Protein AF-A0A1I7XNS1-F1 (afdb_monomer_lite)

Organism: Heterorhabditis bacteriophora (NCBI:txid37862)

Radius of gyration: 20.29 Å; chains: 1; bounding box: 39×52×49 Å

pLDDT: mean 83.16, std 10.32, range [49.72, 96.0]

Foldseek 3Di:
DDDPNDDFWAFDDDCQLQEDDPDPVSGRVQHLHWDKTQTDGPDPVCCVVCVPDGPDIDTDHHHDYDPVCVVVVVVSPPPDDDDDDDDKDADWDDDPPDDTDQDPVRIDDPVSPDNCVVVVPDPPPPDDDDD

Secondary structure (DSSP, 8-state):
-EETTEE-EE----GGGTB--SSGGGS-TTBTSEEEEEPEESSHHHHHHSTT--S-EEEEEB-B--GGGHHHHHHHTTTSPPP-----EEEEE--TTS--EEEEEEEE-TTS-SB-GGGGT---TT-----

Structure (mmCIF, N/CA/C/O backbone):
data_AF-A0A1I7XNS1-F1
#
_entry.id   AF-A0A1I7XNS1-F1
#
loop_
_atom_site.group_PDB
_atom_site.id
_atom_site.type_symbol
_atom_site.label_atom_id
_atom_site.label_alt_id
_atom_site.label_comp_id
_atom_site.label_asym_id
_atom_site.label_entity_id
_atom_site.label_seq_id
_atom_site.pdbx_PDB_ins_code
_atom_site.Cartn_x
_atom_site.Cartn_y
_atom_site.Cartn_z
_atom_site.occupancy
_atom_site.B_iso_or_equiv
_atom_site.auth_seq_id
_atom_site.auth_comp_id
_atom_site.auth_asym_id
_atom_site.auth_atom_id
_atom_site.pdbx_PDB_model_num
ATOM 1 N N . MET A 1 1 ? -9.744 1.948 6.537 1.00 83.06 1 MET A N 1
ATOM 2 C CA . MET A 1 1 ? -11.096 1.408 6.287 1.00 83.06 1 MET A CA 1
ATOM 3 C C . MET A 1 1 ? -12.105 2.501 6.569 1.00 83.06 1 MET A C 1
ATOM 5 O O . MET A 1 1 ? -12.085 3.059 7.663 1.00 83.06 1 MET A O 1
ATOM 9 N N . MET A 1 2 ? -12.942 2.809 5.582 1.00 86.00 2 MET A N 1
ATOM 10 C CA . MET A 1 2 ? -14.017 3.793 5.695 1.00 86.00 2 MET A CA 1
ATOM 11 C C . MET A 1 2 ? -15.362 3.065 5.771 1.00 86.00 2 MET A C 1
ATOM 13 O O . MET A 1 2 ? -15.554 2.081 5.064 1.00 86.00 2 MET A O 1
ATOM 17 N N . ALA A 1 3 ? -16.283 3.553 6.596 1.00 83.06 3 ALA A N 1
ATOM 18 C CA . ALA A 1 3 ? -17.686 3.144 6.597 1.00 83.06 3 ALA A CA 1
ATOM 19 C C . ALA A 1 3 ? -18.557 4.378 6.857 1.00 83.06 3 ALA A C 1
ATOM 21 O O . ALA A 1 3 ? -18.244 5.171 7.744 1.00 83.06 3 ALA A O 1
ATOM 22 N N . ASN A 1 4 ? -19.623 4.571 6.074 1.00 87.94 4 ASN A N 1
ATOM 23 C CA . ASN A 1 4 ? -20.513 5.740 6.162 1.00 87.94 4 ASN A CA 1
ATOM 24 C C . ASN A 1 4 ? -19.749 7.082 6.212 1.00 87.94 4 ASN A C 1
ATOM 26 O O . ASN A 1 4 ? -19.989 7.910 7.091 1.00 87.94 4 ASN A O 1
ATOM 30 N N . ASN A 1 5 ? -18.782 7.267 5.303 1.00 85.69 5 ASN A N 1
ATOM 31 C CA . ASN A 1 5 ? -17.891 8.437 5.227 1.00 85.69 5 ASN A CA 1
ATOM 32 C C . ASN A 1 5 ? -17.092 8.743 6.508 1.00 85.69 5 ASN A C 1
ATOM 34 O O . ASN A 1 5 ? -16.608 9.858 6.691 1.00 85.69 5 ASN A O 1
ATOM 38 N N . LYS A 1 6 ? -16.903 7.756 7.388 1.00 85.12 6 LYS A N 1
ATOM 39 C CA . LYS A 1 6 ? -16.064 7.865 8.585 1.00 85.12 6 LYS A CA 1
ATOM 40 C C . LYS A 1 6 ? -14.939 6.845 8.532 1.00 85.12 6 LYS A C 1
ATOM 42 O O . LYS A 1 6 ? -15.149 5.697 8.140 1.00 85.12 6 LYS A O 1
ATOM 47 N N . LEU A 1 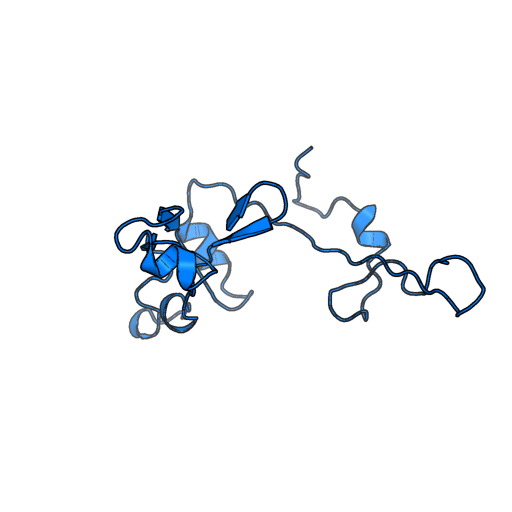7 ? -13.743 7.255 8.945 1.00 85.38 7 LEU A N 1
ATOM 48 C CA . LEU A 1 7 ? -12.652 6.319 9.196 1.00 85.38 7 LEU A CA 1
ATOM 49 C C . LEU A 1 7 ? -13.092 5.446 10.378 1.00 85.38 7 LEU A C 1
ATOM 51 O O . LEU A 1 7 ? -13.501 5.980 11.406 1.00 85.38 7 LEU A O 1
ATOM 55 N N . VAL A 1 8 ? -13.047 4.120 10.220 1.00 87.62 8 VAL A N 1
ATOM 56 C CA . VAL A 1 8 ? -13.423 3.156 11.280 1.00 87.62 8 VAL A CA 1
ATOM 57 C C . VAL A 1 8 ? -12.265 2.263 11.729 1.00 87.62 8 VAL A C 1
ATOM 59 O O . VAL A 1 8 ? -12.261 1.760 12.850 1.00 87.62 8 VAL A O 1
ATOM 62 N N . GLY A 1 9 ? -11.233 2.123 10.896 1.00 88.88 9 GLY A N 1
ATOM 63 C CA . GLY A 1 9 ? -10.028 1.392 11.267 1.00 88.88 9 GLY A CA 1
ATOM 64 C C . GLY A 1 9 ? -8.857 1.616 10.322 1.00 88.88 9 GLY A C 1
ATOM 65 O O . GLY A 1 9 ? -9.029 2.089 9.193 1.00 88.88 9 GLY A O 1
ATOM 66 N N . PHE A 1 10 ? -7.661 1.253 10.777 1.00 90.19 10 PHE A N 1
ATOM 67 C CA . PHE A 1 10 ? -6.419 1.370 10.014 1.00 90.19 10 PHE A CA 1
ATOM 68 C C . PHE A 1 10 ? -5.497 0.163 10.235 1.00 90.19 10 PHE A C 1
ATOM 70 O O . PHE A 1 10 ? -5.561 -0.515 11.260 1.00 90.19 10 PHE A O 1
ATOM 77 N N . GLY A 1 11 ? -4.623 -0.092 9.264 1.00 89.62 11 GLY A N 1
ATOM 78 C CA . GLY A 1 11 ? -3.472 -0.983 9.396 1.00 89.62 11 GLY A CA 1
ATOM 79 C C . GLY A 1 11 ? -2.202 -0.170 9.165 1.00 89.62 11 GLY A C 1
ATOM 80 O O . GLY A 1 11 ? -2.173 0.669 8.269 1.00 89.62 11 GLY A O 1
ATOM 81 N N . LYS A 1 12 ? -1.173 -0.376 9.990 1.00 90.56 12 LYS A N 1
ATOM 82 C CA . LYS A 1 12 ? 0.158 0.206 9.765 1.00 90.56 12 LYS A CA 1
ATOM 83 C C . LYS A 1 12 ? 1.027 -0.841 9.081 1.00 90.56 12 LYS A C 1
ATOM 85 O O . LYS A 1 12 ? 1.099 -1.966 9.568 1.00 90.56 12 LYS A O 1
ATOM 90 N N . ILE A 1 13 ? 1.659 -0.460 7.977 1.00 93.75 13 ILE A N 1
ATOM 91 C CA . ILE A 1 13 ? 2.561 -1.316 7.204 1.00 93.75 13 ILE A CA 1
ATOM 92 C C . ILE A 1 13 ? 3.940 -0.651 7.239 1.00 93.75 13 ILE A C 1
ATOM 94 O O . ILE A 1 13 ? 4.083 0.438 6.681 1.00 93.75 13 ILE A O 1
ATOM 98 N N . PRO A 1 14 ? 4.928 -1.251 7.916 1.00 94.31 14 PRO A N 1
ATOM 99 C CA . PRO A 1 14 ? 6.310 -0.796 7.846 1.00 94.31 14 PRO A CA 1
ATOM 100 C C . PRO A 1 14 ? 6.845 -0.932 6.417 1.00 94.31 14 PRO A C 1
ATOM 102 O O . PRO A 1 14 ? 6.607 -1.943 5.751 1.00 94.31 14 PRO A O 1
ATOM 105 N N . VAL A 1 15 ? 7.547 0.090 5.932 1.00 92.88 15 VAL A N 1
ATOM 106 C CA . VAL A 1 15 ? 8.035 0.135 4.544 1.00 92.88 15 VAL A CA 1
ATOM 107 C C . VAL A 1 15 ? 9.098 -0.935 4.313 1.00 92.88 15 VAL A C 1
ATOM 109 O O . VAL A 1 15 ? 9.081 -1.609 3.289 1.00 92.88 15 VAL A O 1
ATOM 112 N N . GLU A 1 16 ? 9.973 -1.150 5.291 1.00 94.75 16 GLU A N 1
ATOM 113 C CA . GLU A 1 16 ? 11.029 -2.159 5.281 1.00 94.75 16 GLU A CA 1
ATOM 114 C C . GLU A 1 16 ? 10.500 -3.587 5.090 1.00 94.75 16 GLU A C 1
ATOM 116 O O . GLU A 1 16 ? 11.199 -4.437 4.551 1.00 94.75 16 GLU A O 1
ATOM 121 N N . GLU A 1 17 ? 9.249 -3.859 5.467 1.00 95.56 17 GLU A N 1
ATOM 122 C CA . GLU A 1 17 ? 8.636 -5.177 5.300 1.00 95.56 17 GLU A CA 1
ATOM 123 C C . GLU A 1 17 ? 8.160 -5.438 3.865 1.00 95.56 17 GLU A C 1
ATOM 125 O O . GLU A 1 17 ? 8.004 -6.597 3.477 1.00 95.56 17 GLU A O 1
ATOM 130 N N . VAL A 1 18 ? 7.939 -4.386 3.073 1.00 95.94 18 VAL A N 1
ATOM 131 C CA . VAL A 1 18 ? 7.399 -4.452 1.701 1.00 95.94 18 VAL A CA 1
ATOM 132 C C . VAL A 1 18 ? 8.328 -3.822 0.660 1.00 95.94 18 VAL A C 1
ATOM 134 O O . VAL A 1 18 ? 7.958 -3.708 -0.508 1.00 95.94 18 VAL A O 1
ATOM 137 N N . PHE A 1 19 ? 9.529 -3.421 1.077 1.00 95.56 19 PHE A N 1
ATOM 138 C CA . PHE A 1 19 ? 10.535 -2.803 0.225 1.00 95.56 19 PHE A CA 1
ATOM 139 C C . PHE A 1 19 ? 11.064 -3.787 -0.826 1.00 95.56 19 PHE A C 1
ATOM 141 O O . PHE A 1 19 ? 11.312 -4.958 -0.533 1.00 95.56 19 PHE A O 1
ATOM 148 N N . PHE A 1 20 ? 11.259 -3.311 -2.050 1.00 95.94 20 PHE A N 1
ATOM 149 C CA . PHE A 1 20 ? 11.830 -4.067 -3.154 1.00 95.94 20 PHE A CA 1
ATOM 150 C C . PHE A 1 20 ? 13.291 -3.701 -3.404 1.00 95.94 20 PHE A C 1
ATOM 152 O O . PHE A 1 20 ? 13.659 -2.529 -3.455 1.00 95.94 20 PHE A O 1
ATOM 159 N N . SER A 1 21 ? 14.096 -4.728 -3.655 1.00 93.25 21 SER A N 1
ATOM 160 C CA . SER A 1 21 ? 15.486 -4.646 -4.077 1.00 93.25 21 SER A CA 1
ATOM 161 C C . SER A 1 21 ? 15.718 -5.642 -5.215 1.00 93.25 21 SER A C 1
ATOM 163 O O . SER A 1 21 ? 15.167 -6.736 -5.201 1.00 93.25 21 SER A O 1
ATOM 165 N N . GLY A 1 22 ? 16.584 -5.309 -6.175 1.00 89.31 22 GLY A N 1
ATOM 166 C CA . GLY A 1 22 ? 17.031 -6.276 -7.190 1.00 89.31 22 GLY A CA 1
ATOM 167 C C . GLY A 1 22 ? 17.880 -7.421 -6.617 1.00 89.31 22 GLY A C 1
ATOM 168 O O . GLY A 1 22 ? 18.150 -8.397 -7.308 1.00 89.31 22 GLY A O 1
ATOM 169 N N . ASN A 1 23 ? 18.310 -7.299 -5.359 1.00 91.25 23 ASN A N 1
ATOM 170 C CA . ASN A 1 23 ? 18.890 -8.385 -4.581 1.00 91.25 23 ASN A CA 1
ATOM 171 C C . ASN A 1 23 ? 17.870 -8.846 -3.535 1.00 91.25 23 ASN A C 1
ATOM 173 O O . ASN A 1 23 ? 17.601 -8.112 -2.578 1.00 91.25 23 ASN A O 1
ATOM 177 N N . ASP A 1 24 ? 17.371 -10.070 -3.705 1.00 87.06 24 ASP A N 1
ATOM 178 C CA . ASP A 1 24 ? 16.344 -10.689 -2.862 1.00 87.06 24 ASP A CA 1
ATOM 179 C C . ASP A 1 24 ? 16.704 -10.718 -1.371 1.00 87.06 24 ASP A C 1
ATOM 181 O O . ASP A 1 24 ? 15.815 -10.631 -0.526 1.00 87.06 24 ASP A O 1
ATOM 185 N N . ALA A 1 25 ? 17.995 -10.773 -1.022 1.00 91.56 25 ALA A N 1
ATOM 186 C CA . ALA A 1 25 ? 18.445 -10.748 0.372 1.00 91.56 25 ALA A CA 1
ATOM 187 C C . ALA A 1 25 ? 18.161 -9.410 1.082 1.00 91.56 25 ALA A C 1
ATOM 189 O O . ALA A 1 25 ? 18.170 -9.352 2.310 1.00 91.56 25 ALA A O 1
ATOM 190 N N . PHE A 1 26 ? 17.910 -8.342 0.320 1.00 93.75 26 PHE A N 1
ATOM 191 C CA . PHE A 1 26 ? 17.567 -7.013 0.831 1.00 93.75 26 PHE A CA 1
ATOM 192 C C . PHE A 1 26 ? 16.100 -6.641 0.593 1.00 93.75 26 PHE A C 1
ATOM 194 O O . PHE A 1 26 ? 15.703 -5.506 0.860 1.00 93.75 26 PHE A O 1
ATOM 201 N N . CYS A 1 27 ? 15.290 -7.569 0.085 1.00 94.81 27 CYS A N 1
ATOM 202 C CA . CYS A 1 27 ? 13.852 -7.370 -0.015 1.00 94.81 27 CYS A CA 1
ATOM 203 C C . CYS A 1 27 ? 13.196 -7.480 1.361 1.00 94.81 27 CYS A C 1
ATOM 205 O O . CYS A 1 27 ? 13.557 -8.315 2.193 1.00 94.81 27 CYS A O 1
ATOM 207 N N . GLY A 1 28 ? 12.158 -6.674 1.563 1.00 96.00 28 GLY A N 1
ATOM 208 C CA . GLY A 1 28 ? 11.259 -6.842 2.688 1.00 96.00 28 GLY A CA 1
ATOM 209 C C . GLY A 1 28 ? 10.622 -8.228 2.660 1.00 96.00 28 GLY A C 1
ATOM 210 O O . GLY A 1 28 ? 10.231 -8.734 1.606 1.00 96.00 28 GLY A O 1
ATOM 211 N N . ILE A 1 29 ? 10.496 -8.854 3.830 1.00 95.88 29 ILE A N 1
ATOM 212 C CA . ILE A 1 29 ? 10.043 -10.248 3.955 1.00 95.88 29 ILE A CA 1
ATOM 213 C C . ILE A 1 29 ? 8.664 -10.510 3.320 1.00 95.88 29 ILE A C 1
ATOM 215 O O . ILE A 1 29 ? 8.407 -11.637 2.878 1.00 95.88 29 ILE A O 1
ATOM 219 N N . TRP A 1 30 ? 7.812 -9.478 3.247 1.00 96.00 30 TRP A N 1
ATOM 220 C CA . TRP A 1 30 ? 6.454 -9.496 2.696 1.00 96.00 30 TRP A CA 1
ATOM 221 C C . TRP A 1 30 ? 6.343 -8.845 1.308 1.00 96.00 30 TRP A C 1
ATOM 223 O O . TRP A 1 30 ? 5.246 -8.812 0.749 1.00 96.00 30 TRP A O 1
ATOM 233 N N . CYS A 1 31 ? 7.440 -8.356 0.725 1.00 94.88 31 CYS A N 1
ATOM 234 C CA . CYS A 1 31 ? 7.441 -7.777 -0.617 1.00 94.88 31 CYS A CA 1
ATOM 235 C C . CYS A 1 31 ? 6.965 -8.813 -1.650 1.00 94.88 31 CYS A C 1
ATOM 237 O O . CYS A 1 31 ? 7.487 -9.926 -1.718 1.00 94.88 31 CYS A O 1
ATOM 239 N N . GLY A 1 32 ? 5.917 -8.481 -2.410 1.00 91.38 32 GLY A N 1
ATOM 240 C CA . GLY A 1 32 ? 5.329 -9.367 -3.422 1.00 91.38 32 GLY A CA 1
ATOM 241 C C . GLY A 1 32 ? 4.540 -10.569 -2.879 1.00 91.38 32 GLY A C 1
ATOM 242 O O . GLY A 1 32 ? 3.956 -11.329 -3.651 1.00 91.38 32 GLY A O 1
ATOM 243 N N . LYS A 1 33 ? 4.470 -10.762 -1.558 1.00 92.06 33 LYS A N 1
ATOM 244 C CA . LYS A 1 33 ? 3.806 -11.920 -0.939 1.00 92.06 33 LYS A CA 1
ATOM 245 C C . LYS A 1 33 ? 2.447 -11.534 -0.374 1.00 92.06 33 LYS A C 1
ATOM 247 O O . LYS A 1 33 ? 2.236 -10.396 0.036 1.00 92.06 33 LYS A O 1
ATOM 252 N N . ILE A 1 34 ? 1.510 -12.488 -0.353 1.00 93.50 34 ILE A N 1
ATOM 253 C CA . ILE A 1 34 ? 0.218 -12.269 0.309 1.00 93.50 34 ILE A CA 1
ATOM 254 C C . ILE A 1 34 ? 0.477 -12.199 1.808 1.00 93.50 34 ILE A C 1
ATOM 256 O O . ILE A 1 34 ? 1.020 -13.136 2.393 1.00 93.50 34 ILE A O 1
ATOM 260 N N . ARG A 1 35 ? 0.050 -11.099 2.418 1.00 94.31 35 ARG A N 1
ATOM 261 C CA . ARG A 1 35 ? 0.049 -10.901 3.858 1.00 94.31 35 ARG A CA 1
ATOM 262 C C . ARG A 1 35 ? -1.370 -10.657 4.343 1.00 94.31 35 ARG A C 1
ATOM 264 O O . ARG A 1 35 ? -2.130 -9.897 3.746 1.00 94.31 35 ARG A O 1
ATOM 271 N N . THR A 1 36 ? -1.680 -11.278 5.469 1.00 95.00 36 THR A N 1
ATOM 272 C CA . THR A 1 36 ? -2.898 -11.044 6.236 1.00 95.00 36 THR A CA 1
ATOM 273 C C . THR A 1 36 ? -2.643 -9.931 7.251 1.00 95.00 36 THR A C 1
ATOM 275 O O . THR A 1 36 ? -1.751 -10.051 8.090 1.00 95.00 36 THR A O 1
ATOM 278 N N . ILE A 1 37 ? -3.406 -8.842 7.175 1.00 93.44 37 ILE A N 1
ATOM 279 C CA . ILE A 1 37 ? -3.288 -7.681 8.059 1.00 93.44 37 ILE A CA 1
ATOM 280 C C . ILE A 1 37 ? -4.614 -7.497 8.803 1.00 93.44 37 ILE A C 1
ATOM 282 O O . ILE A 1 37 ? -5.605 -7.095 8.185 1.00 93.44 37 ILE A O 1
ATOM 286 N N . PRO A 1 38 ? -4.662 -7.752 10.121 1.00 91.50 38 PRO A N 1
ATOM 287 C CA . PRO A 1 38 ? -5.823 -7.395 10.919 1.00 91.50 38 PRO A CA 1
ATOM 288 C C . PRO A 1 38 ? -5.902 -5.870 11.027 1.00 91.50 38 PRO A C 1
ATOM 290 O O . PRO A 1 38 ? -4.962 -5.204 11.474 1.00 91.50 38 PRO A O 1
ATOM 293 N N . ILE A 1 39 ? -7.026 -5.305 10.599 1.00 91.69 39 ILE A N 1
ATOM 294 C CA . ILE A 1 39 ? -7.291 -3.878 10.752 1.00 91.69 39 ILE A CA 1
ATOM 295 C C . ILE A 1 39 ? -7.561 -3.602 12.232 1.00 91.69 39 ILE A C 1
ATOM 297 O O . ILE A 1 39 ? -8.212 -4.388 12.914 1.00 91.69 39 ILE A O 1
ATOM 301 N N . LYS A 1 40 ? -7.051 -2.485 12.751 1.00 89.50 40 LYS A N 1
ATOM 302 C CA . LYS A 1 40 ? -7.302 -2.051 14.128 1.00 89.50 40 LYS A CA 1
ATOM 303 C C . LYS A 1 40 ? -8.399 -0.996 14.144 1.00 89.50 40 LYS A C 1
ATOM 305 O O . LYS A 1 40 ? -8.417 -0.121 13.276 1.00 89.50 40 LYS A O 1
ATOM 310 N N . TRP A 1 41 ? -9.284 -1.056 15.139 1.00 87.88 41 TRP A N 1
ATOM 311 C CA . TRP A 1 41 ? -10.213 0.037 15.442 1.00 87.88 41 TRP A CA 1
ATOM 312 C C . TRP A 1 41 ? -9.441 1.336 15.699 1.00 87.88 41 TRP A C 1
ATOM 314 O O . TRP A 1 41 ? -8.325 1.300 16.216 1.00 87.88 41 TRP A O 1
ATOM 324 N N . LEU A 1 42 ? -10.018 2.488 15.357 1.00 84.50 42 LEU A N 1
ATOM 325 C CA . LEU A 1 42 ? -9.373 3.784 15.626 1.00 84.50 42 LEU A CA 1
ATOM 326 C C . LEU A 1 42 ? -9.353 4.146 17.104 1.00 84.50 42 LEU A C 1
ATOM 328 O O . LEU A 1 42 ? -8.343 4.639 17.601 1.00 84.50 42 LEU A O 1
ATOM 332 N N . ASN A 1 43 ? -10.475 3.927 17.787 1.00 79.56 43 ASN A N 1
ATOM 333 C CA . ASN A 1 43 ? -10.678 4.425 19.137 1.00 79.56 43 ASN A CA 1
ATOM 334 C C . ASN A 1 43 ? -10.222 3.385 20.157 1.00 79.56 43 ASN A C 1
ATOM 336 O O . ASN A 1 43 ? -10.567 2.208 20.052 1.00 79.56 43 ASN A O 1
ATOM 340 N N . ILE A 1 44 ? -9.521 3.839 21.197 1.00 73.69 44 ILE A N 1
ATOM 341 C CA . ILE A 1 44 ? -9.078 2.990 22.314 1.00 73.69 44 ILE A CA 1
ATOM 342 C C . ILE A 1 44 ? -10.283 2.351 23.022 1.00 73.69 44 ILE A C 1
ATOM 344 O O . ILE A 1 44 ? -10.214 1.199 23.437 1.00 73.69 44 ILE A O 1
ATOM 348 N N . THR A 1 45 ? -11.412 3.061 23.107 1.00 77.19 45 THR A N 1
ATOM 349 C CA . THR A 1 45 ? -12.663 2.537 23.674 1.00 77.19 45 THR A CA 1
ATOM 350 C C . THR A 1 45 ? -13.177 1.326 22.900 1.00 77.19 45 THR A C 1
ATOM 352 O O . THR A 1 45 ? -13.487 0.302 23.501 1.00 77.19 45 THR A O 1
ATOM 355 N N . ASP A 1 46 ? -13.204 1.405 21.568 1.00 73.38 46 ASP A N 1
ATOM 356 C CA . ASP A 1 46 ? -13.642 0.295 20.717 1.00 73.38 46 ASP A CA 1
ATOM 357 C C . ASP A 1 46 ? -12.637 -0.862 20.760 1.00 73.38 46 ASP A C 1
ATOM 359 O O . ASP A 1 46 ? -13.042 -2.016 20.865 1.00 73.38 46 ASP A O 1
ATOM 363 N N . GLN A 1 47 ? -11.331 -0.566 20.795 1.00 71.88 47 GLN A N 1
ATOM 364 C CA . GLN A 1 47 ? -10.290 -1.582 20.995 1.00 71.88 47 GLN A CA 1
ATOM 365 C C . GLN A 1 47 ? -10.437 -2.313 22.339 1.00 71.88 47 GLN A C 1
ATOM 367 O O . GLN A 1 47 ? -10.263 -3.525 22.400 1.00 71.88 47 GLN A O 1
ATOM 372 N N . ASN A 1 48 ? -10.772 -1.598 23.416 1.00 73.12 48 ASN A N 1
ATOM 373 C CA . ASN A 1 48 ? -10.915 -2.174 24.754 1.00 73.12 48 AS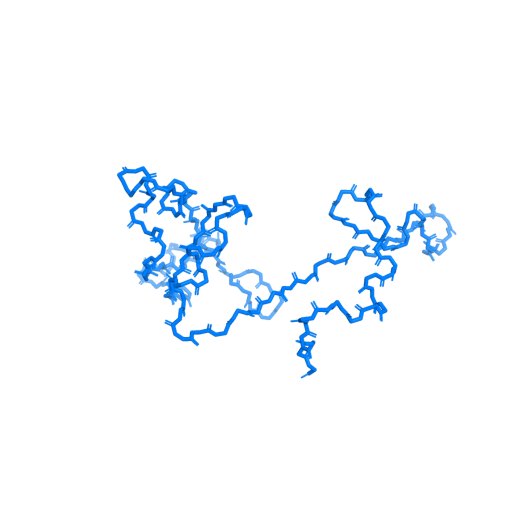N A CA 1
ATOM 374 C C . ASN A 1 48 ? -12.229 -2.934 24.951 1.00 73.12 48 ASN A C 1
ATOM 376 O O . ASN A 1 48 ? -12.261 -3.877 25.739 1.00 73.12 48 ASN A O 1
ATOM 380 N N . ASN A 1 49 ? -13.295 -2.533 24.260 1.00 76.56 49 ASN A N 1
ATOM 381 C CA . ASN A 1 49 ? -14.595 -3.196 24.342 1.00 76.56 49 ASN A CA 1
ATOM 382 C C . ASN A 1 49 ? -14.697 -4.402 23.402 1.00 76.56 49 ASN A C 1
ATOM 384 O O . ASN A 1 49 ? -15.504 -5.293 23.644 1.00 76.56 49 ASN A O 1
ATOM 388 N N . ARG A 1 50 ? -13.880 -4.439 22.343 1.00 74.00 50 ARG A N 1
ATOM 389 C CA . ARG A 1 50 ? -13.904 -5.465 21.292 1.00 74.00 50 ARG A CA 1
ATOM 390 C C . ARG A 1 50 ? -12.526 -6.100 21.104 1.00 74.00 50 ARG A C 1
ATOM 392 O O . ARG A 1 50 ? -12.051 -6.241 19.984 1.00 74.00 50 ARG A O 1
ATOM 399 N N . LYS A 1 51 ? -11.857 -6.434 22.215 1.00 63.06 51 LYS A N 1
ATOM 400 C CA . LYS A 1 51 ? -10.431 -6.830 22.258 1.00 63.06 51 LYS A CA 1
ATOM 401 C C . LYS A 1 51 ? -10.052 -7.964 21.304 1.00 63.06 51 LYS A C 1
ATOM 403 O O . LYS A 1 51 ? -8.912 -8.001 20.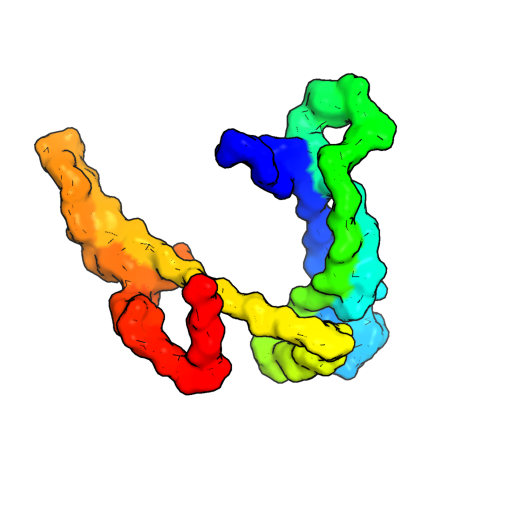851 1.00 63.06 51 LYS A O 1
ATOM 408 N N . GLU A 1 52 ? -10.988 -8.860 21.007 1.00 66.62 52 GLU A N 1
ATOM 409 C CA . GLU A 1 52 ? -10.772 -10.014 20.126 1.00 66.62 52 GLU A CA 1
ATOM 410 C C . GLU A 1 52 ? -11.341 -9.815 18.710 1.00 66.62 52 GLU A C 1
ATOM 412 O O . GLU A 1 52 ? -11.119 -10.649 17.836 1.00 66.62 52 GLU A O 1
ATOM 417 N N . GLU A 1 53 ? -12.020 -8.693 18.442 1.00 77.19 53 GLU A N 1
ATOM 418 C CA . GLU A 1 53 ? -12.623 -8.403 17.142 1.00 77.19 53 GLU A CA 1
ATOM 419 C C . GLU A 1 53 ? -11.834 -7.333 16.384 1.00 77.19 53 GLU A C 1
ATOM 421 O O . GLU A 1 53 ? -11.597 -6.215 16.853 1.00 77.19 53 GLU A O 1
ATOM 426 N N . PHE A 1 54 ? -11.496 -7.641 15.139 1.00 78.50 54 PHE A N 1
ATOM 427 C CA . PHE A 1 54 ? -11.010 -6.667 14.167 1.00 78.50 54 PHE A CA 1
ATOM 428 C C . PHE A 1 54 ? -12.180 -6.182 13.292 1.00 78.50 54 PHE A C 1
ATOM 430 O O . PHE A 1 54 ? -13.052 -6.980 12.951 1.00 78.50 54 PHE A O 1
ATOM 437 N N . PRO A 1 55 ? -12.200 -4.905 12.851 1.00 84.50 55 PRO A N 1
ATOM 438 C CA . PRO A 1 55 ? -13.194 -4.428 11.888 1.00 84.50 55 PRO A CA 1
ATOM 439 C C . PRO A 1 55 ? -13.166 -5.219 10.576 1.00 84.50 55 PRO A C 1
ATOM 441 O O . PRO A 1 55 ? -14.188 -5.356 9.912 1.00 84.50 55 PRO A O 1
ATOM 444 N N . ALA A 1 56 ? -11.975 -5.674 10.174 1.00 88.88 56 ALA A N 1
ATOM 445 C CA . ALA A 1 56 ? -11.737 -6.437 8.959 1.00 88.88 56 ALA A CA 1
ATOM 446 C C . ALA A 1 56 ? -10.361 -7.118 9.002 1.00 88.88 56 ALA A C 1
ATOM 448 O O . ALA A 1 56 ? -9.451 -6.670 9.707 1.00 88.88 56 ALA A O 1
ATOM 449 N N . VAL A 1 57 ? -10.193 -8.142 8.167 1.00 91.44 57 VAL A N 1
ATOM 450 C CA . VAL A 1 57 ? -8.892 -8.719 7.819 1.00 91.44 57 VAL A CA 1
ATOM 451 C C . VAL A 1 57 ? -8.605 -8.405 6.362 1.00 91.44 57 VAL A C 1
ATOM 453 O O . VAL A 1 57 ? -9.395 -8.730 5.480 1.00 91.44 57 VAL A O 1
ATOM 456 N N . LEU A 1 58 ? -7.473 -7.758 6.111 1.00 91.94 58 LEU A N 1
ATOM 457 C CA . LEU A 1 58 ? -7.030 -7.409 4.772 1.00 91.94 58 LEU A CA 1
ATOM 458 C C . LEU A 1 58 ? -6.020 -8.452 4.279 1.00 91.94 58 LEU A C 1
ATOM 460 O O . LEU A 1 58 ? -4.963 -8.614 4.882 1.00 91.94 58 LEU A O 1
ATOM 464 N N . HIS A 1 59 ? -6.323 -9.132 3.174 1.00 93.25 59 HIS A N 1
ATOM 465 C CA . HIS A 1 59 ? -5.378 -10.011 2.481 1.00 93.25 59 HIS A CA 1
ATOM 466 C C . HIS A 1 59 ? -4.818 -9.280 1.265 1.00 93.25 59 HIS A C 1
ATOM 468 O O . HIS A 1 59 ? -5.544 -9.032 0.304 1.00 93.25 59 HIS A O 1
ATOM 474 N N . VAL A 1 60 ? -3.541 -8.903 1.310 1.00 91.25 60 VAL A N 1
ATOM 475 C CA . VAL A 1 60 ? -2.922 -8.056 0.278 1.00 91.25 60 VAL A CA 1
ATOM 476 C C . VAL A 1 60 ? -1.542 -8.549 -0.117 1.00 91.25 60 VAL A C 1
ATOM 478 O O . VAL A 1 60 ? -0.772 -8.995 0.730 1.00 91.25 60 VAL A O 1
ATOM 481 N N . ARG A 1 61 ? -1.213 -8.416 -1.406 1.00 92.44 61 ARG A N 1
ATOM 482 C CA . ARG A 1 61 ? 0.176 -8.327 -1.868 1.00 92.44 61 ARG A CA 1
ATOM 483 C C . ARG A 1 61 ? 0.557 -6.859 -1.918 1.00 92.44 61 ARG A C 1
ATOM 485 O O . ARG A 1 61 ? -0.218 -6.045 -2.411 1.00 92.44 61 ARG A O 1
ATOM 492 N N . MET A 1 62 ? 1.734 -6.531 -1.411 1.00 93.06 62 MET A N 1
ATOM 493 C CA . MET A 1 62 ? 2.232 -5.160 -1.370 1.00 93.06 62 MET A CA 1
ATOM 494 C C . MET A 1 62 ? 3.646 -5.114 -1.929 1.00 93.06 62 MET A C 1
ATOM 496 O O . MET A 1 62 ? 4.387 -6.096 -1.859 1.00 93.06 62 MET A O 1
ATOM 500 N N . TRP A 1 63 ? 4.007 -3.959 -2.465 1.00 93.56 63 TRP A N 1
ATOM 501 C CA . TRP A 1 63 ? 5.315 -3.688 -3.029 1.00 93.56 63 TRP A CA 1
ATOM 502 C C . TRP A 1 63 ? 5.612 -2.206 -2.857 1.00 93.56 63 TRP A C 1
ATOM 504 O O . TRP A 1 63 ? 4.738 -1.364 -3.070 1.00 93.56 63 TRP A O 1
ATOM 514 N N . PHE A 1 64 ? 6.838 -1.896 -2.461 1.00 94.50 64 PHE A N 1
ATOM 515 C CA . PHE A 1 64 ? 7.339 -0.536 -2.369 1.00 94.50 64 PHE A CA 1
ATOM 516 C C . PHE A 1 64 ? 8.737 -0.491 -2.979 1.00 94.50 64 PHE A C 1
ATOM 518 O O . PHE A 1 64 ? 9.666 -1.095 -2.454 1.00 94.50 64 PHE A O 1
ATOM 525 N N . GLY A 1 65 ? 8.907 0.215 -4.089 1.00 91.56 65 GLY A N 1
ATOM 526 C CA . GLY A 1 65 ? 10.184 0.282 -4.791 1.00 91.56 65 GLY A CA 1
ATOM 527 C C . GLY A 1 65 ? 10.267 1.490 -5.710 1.00 91.56 65 GLY A C 1
ATOM 528 O O . GLY A 1 65 ? 9.358 2.319 -5.769 1.00 91.56 65 GLY A O 1
ATOM 529 N N . ARG A 1 66 ? 11.384 1.605 -6.429 1.00 87.44 66 ARG A N 1
ATOM 530 C CA . ARG A 1 66 ? 11.591 2.693 -7.389 1.00 87.44 66 ARG A CA 1
ATOM 531 C C . ARG A 1 66 ? 10.740 2.462 -8.630 1.00 87.44 66 ARG A C 1
ATOM 533 O O . ARG A 1 66 ? 10.530 1.328 -9.044 1.00 87.44 66 ARG A O 1
ATOM 540 N N . GLN A 1 67 ? 10.326 3.539 -9.292 1.00 84.50 67 GLN A N 1
ATOM 541 C CA . GLN A 1 67 ? 9.567 3.447 -10.543 1.00 84.50 67 GLN A CA 1
ATOM 542 C C . GLN A 1 67 ? 10.297 2.634 -11.629 1.00 84.50 67 GLN A C 1
ATOM 544 O O . GLN A 1 67 ? 9.647 1.922 -12.392 1.00 84.50 67 GLN A O 1
ATOM 549 N N . SER A 1 68 ? 11.635 2.681 -11.661 1.00 87.38 68 SER A N 1
ATOM 550 C CA . SER A 1 68 ? 12.468 1.865 -12.560 1.00 87.38 68 SER A CA 1
ATOM 551 C C . SER A 1 68 ? 12.241 0.359 -12.409 1.00 87.38 68 SER A C 1
ATOM 553 O O . SER A 1 68 ? 12.476 -0.392 -13.351 1.00 87.38 68 SER A O 1
ATOM 555 N N . ASP A 1 69 ? 11.743 -0.076 -11.252 1.00 90.56 69 ASP A N 1
ATOM 556 C CA . ASP A 1 69 ? 11.617 -1.479 -10.866 1.00 90.56 69 ASP A CA 1
ATOM 557 C C . ASP A 1 69 ? 10.166 -1.983 -10.948 1.00 90.56 69 ASP A C 1
ATOM 559 O O . ASP A 1 69 ? 9.853 -3.107 -10.555 1.00 90.56 69 ASP A O 1
ATOM 563 N N . ILE A 1 70 ? 9.255 -1.172 -11.501 1.00 89.06 70 ILE A N 1
ATOM 564 C CA . ILE A 1 70 ? 7.823 -1.496 -11.606 1.00 89.06 70 ILE A CA 1
ATOM 565 C C . ILE A 1 70 ? 7.554 -2.782 -12.402 1.00 89.06 70 ILE A C 1
ATOM 567 O O . ILE A 1 70 ? 6.521 -3.429 -12.225 1.00 89.06 70 ILE A O 1
ATOM 571 N N . TRP A 1 71 ? 8.476 -3.173 -13.283 1.00 88.62 71 TRP A N 1
ATOM 572 C CA . TRP A 1 71 ? 8.389 -4.413 -14.051 1.00 88.62 71 TRP A CA 1
ATOM 573 C C . TRP A 1 71 ? 8.351 -5.650 -13.139 1.00 88.62 71 TRP A C 1
ATOM 575 O O . TRP A 1 71 ? 7.583 -6.571 -13.416 1.00 88.62 71 TRP A O 1
ATOM 585 N N . ALA A 1 72 ? 9.095 -5.647 -12.028 1.00 87.88 72 ALA A N 1
ATOM 586 C CA . ALA A 1 72 ? 9.136 -6.762 -11.084 1.00 87.88 72 ALA A CA 1
ATOM 587 C C . ALA A 1 72 ? 7.782 -6.924 -10.379 1.00 87.88 72 ALA A C 1
ATOM 589 O O . ALA A 1 72 ? 7.261 -8.033 -10.239 1.00 87.88 72 ALA A O 1
ATOM 590 N N . TRP A 1 73 ? 7.148 -5.802 -10.025 1.00 89.88 73 TRP A N 1
ATOM 591 C CA . TRP A 1 73 ? 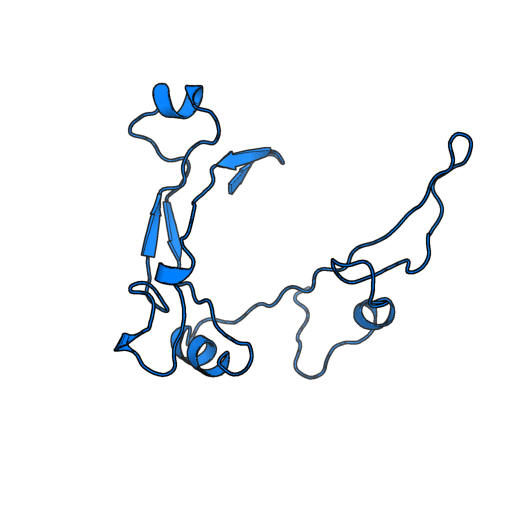5.790 -5.809 -9.489 1.00 89.88 73 TRP A CA 1
ATOM 592 C C . TRP A 1 73 ? 4.769 -6.323 -10.509 1.00 89.88 73 TRP A C 1
ATOM 594 O O . TRP A 1 73 ? 3.960 -7.191 -10.181 1.00 89.88 73 TRP A O 1
ATOM 604 N N . LYS A 1 74 ? 4.840 -5.853 -11.763 1.00 88.44 74 LYS A N 1
ATOM 605 C CA . LYS A 1 74 ? 3.947 -6.300 -12.849 1.00 88.44 74 LYS A CA 1
ATOM 606 C C . LYS A 1 74 ? 4.004 -7.809 -13.079 1.00 88.44 74 LYS A C 1
ATOM 608 O O . LYS A 1 74 ? 2.969 -8.402 -13.363 1.00 88.44 74 LYS A O 1
ATOM 613 N N . GLN A 1 75 ? 5.181 -8.423 -12.955 1.00 86.00 75 GLN A N 1
ATOM 614 C CA . GLN A 1 75 ? 5.337 -9.879 -13.035 1.00 86.00 75 GLN A CA 1
ATOM 615 C C . GLN A 1 75 ? 4.726 -10.580 -11.815 1.00 86.00 75 GLN A C 1
ATOM 617 O O . GLN A 1 75 ? 4.012 -11.567 -11.964 1.00 86.00 75 GLN A O 1
ATOM 622 N N . CYS A 1 76 ? 4.953 -10.040 -10.614 1.00 83.88 76 CYS A N 1
ATOM 623 C CA . CYS A 1 76 ? 4.478 -10.612 -9.353 1.00 83.88 76 CYS A CA 1
ATOM 624 C C . CYS A 1 76 ? 2.943 -10.691 -9.241 1.00 83.88 76 CYS A C 1
ATOM 626 O O . CYS A 1 76 ? 2.408 -11.591 -8.586 1.00 83.88 76 CYS A O 1
ATOM 628 N N . ILE A 1 77 ? 2.222 -9.757 -9.865 1.00 87.38 77 ILE A N 1
ATOM 629 C CA . ILE A 1 77 ? 0.757 -9.702 -9.781 1.00 87.38 77 ILE A CA 1
ATOM 630 C C . ILE A 1 77 ? 0.032 -10.492 -10.870 1.00 87.38 77 ILE A C 1
ATOM 632 O O . ILE A 1 77 ? -1.181 -10.620 -10.767 1.00 87.38 77 ILE A O 1
ATOM 636 N N . GLN A 1 78 ? 0.719 -11.045 -11.876 1.00 85.00 78 GLN A N 1
ATOM 637 C CA . GLN A 1 78 ? 0.061 -11.817 -12.940 1.00 85.00 78 GLN A CA 1
ATOM 638 C C . GLN A 1 78 ? -0.787 -12.968 -12.360 1.00 85.00 78 GLN A C 1
ATOM 640 O O . GLN A 1 78 ? -0.324 -13.664 -11.450 1.00 85.00 78 GLN A O 1
ATOM 645 N N . PRO A 1 79 ? -2.017 -13.198 -12.864 1.00 86.06 79 PRO A N 1
ATOM 646 C CA . PRO A 1 79 ? -2.663 -12.553 -14.019 1.00 86.06 79 PRO A CA 1
ATOM 647 C C . PRO A 1 79 ? -3.514 -11.313 -13.669 1.00 86.06 79 PRO A C 1
ATOM 649 O O . PRO A 1 79 ? -4.364 -10.912 -14.458 1.00 86.06 79 PRO A O 1
ATOM 652 N N . ALA A 1 80 ? -3.363 -10.731 -12.478 1.00 81.62 80 ALA A N 1
ATOM 653 C CA . ALA A 1 80 ? -4.200 -9.622 -12.036 1.00 81.62 80 ALA A CA 1
ATOM 654 C C . ALA A 1 80 ? -4.001 -8.358 -12.887 1.00 81.62 80 ALA A C 1
ATOM 656 O O . ALA A 1 80 ? -2.887 -8.013 -13.291 1.00 81.62 80 ALA A O 1
ATOM 657 N N . GLU A 1 81 ? -5.095 -7.629 -13.098 1.00 75.94 81 GLU A N 1
ATOM 658 C CA . GLU A 1 81 ? -5.086 -6.342 -13.786 1.00 75.94 81 GLU A CA 1
ATOM 659 C C . GLU A 1 81 ? -4.590 -5.227 -12.859 1.00 75.94 81 GLU A C 1
ATOM 661 O O . GLU A 1 81 ? -5.047 -5.074 -11.723 1.00 75.94 81 GLU A O 1
ATOM 666 N N . MET A 1 82 ? -3.666 -4.406 -13.360 1.00 73.75 82 MET A N 1
ATOM 667 C CA . MET A 1 82 ? -3.217 -3.204 -12.666 1.00 73.75 82 MET A CA 1
ATOM 668 C C . MET A 1 82 ? -4.168 -2.052 -12.988 1.00 73.75 82 MET A C 1
ATOM 670 O O . MET A 1 82 ? -4.261 -1.622 -14.135 1.00 73.75 82 MET A O 1
ATOM 674 N N . LYS A 1 83 ? -4.828 -1.519 -11.960 1.00 73.62 83 LYS A N 1
ATOM 675 C CA . LYS A 1 83 ? -5.556 -0.250 -12.039 1.00 73.62 83 LYS A CA 1
ATOM 676 C C . LYS A 1 83 ? -4.687 0.833 -11.428 1.00 73.62 83 LYS A C 1
ATOM 678 O O . LYS A 1 83 ? -4.206 0.673 -10.307 1.00 73.62 83 LYS A O 1
ATOM 683 N N . ALA A 1 84 ? -4.476 1.909 -12.165 1.00 71.06 84 ALA A N 1
ATOM 684 C CA . ALA A 1 84 ? -3.773 3.073 -11.667 1.00 71.06 84 ALA A CA 1
ATOM 685 C C . ALA A 1 84 ? -4.756 4.238 -11.556 1.00 71.06 84 ALA A C 1
ATOM 687 O O . ALA A 1 84 ? -5.665 4.383 -12.372 1.00 71.06 84 ALA A O 1
ATOM 688 N N . TYR A 1 85 ? -4.584 5.025 -10.503 1.00 72.88 85 TYR A N 1
ATOM 689 C CA . TYR A 1 85 ? -5.432 6.160 -10.181 1.00 72.88 85 TYR A CA 1
ATOM 690 C C . TYR A 1 85 ? -4.567 7.409 -10.245 1.00 72.88 85 TYR A C 1
ATOM 692 O O . TYR A 1 85 ? -3.472 7.429 -9.685 1.00 72.88 85 TYR A O 1
ATOM 700 N N . LEU A 1 86 ? -5.057 8.422 -10.950 1.00 74.56 86 LEU A N 1
ATOM 701 C CA . LEU A 1 86 ? -4.455 9.744 -10.977 1.00 74.56 86 LEU A CA 1
ATOM 702 C C . LEU A 1 86 ? -5.197 10.615 -9.964 1.00 74.56 86 LEU A C 1
ATOM 704 O O . LEU A 1 86 ? -6.425 10.696 -10.005 1.00 74.56 86 LEU A O 1
ATOM 708 N N . GLU A 1 87 ? -4.458 11.245 -9.059 1.00 78.94 87 GLU A N 1
ATOM 709 C CA . GLU A 1 87 ? -5.008 12.220 -8.123 1.00 78.94 87 GLU A CA 1
ATOM 710 C C . GLU A 1 87 ? -4.721 13.628 -8.652 1.00 78.94 87 GLU A C 1
ATOM 712 O O . GLU A 1 87 ? -3.595 13.930 -9.044 1.00 78.94 87 GLU A O 1
ATOM 717 N N . ILE A 1 88 ? -5.754 14.469 -8.711 1.00 84.44 88 ILE A N 1
ATOM 718 C CA . ILE A 1 88 ? -5.669 15.852 -9.188 1.00 84.44 88 ILE A CA 1
ATOM 719 C C . ILE A 1 88 ? -6.354 16.739 -8.155 1.00 84.44 88 ILE A C 1
ATOM 721 O O . ILE A 1 88 ? -7.490 16.476 -7.753 1.00 84.44 88 ILE A O 1
ATOM 725 N N . PHE A 1 89 ? -5.682 17.810 -7.747 1.00 83.19 89 PHE A N 1
ATOM 726 C CA . PHE A 1 89 ? -6.158 18.709 -6.704 1.00 83.19 89 PHE A CA 1
ATOM 727 C C . PHE A 1 89 ? -6.745 19.973 -7.318 1.00 83.19 89 PHE A C 1
ATOM 729 O O . PHE A 1 89 ? -6.054 20.689 -8.040 1.00 83.19 89 PHE A O 1
ATOM 736 N N . SER A 1 90 ? -8.013 20.268 -7.013 1.00 87.06 90 SER A N 1
ATOM 737 C CA . SER A 1 90 ? -8.664 21.506 -7.449 1.00 87.06 90 SER A CA 1
ATOM 738 C C . SER A 1 90 ? -8.570 22.600 -6.392 1.00 87.06 90 SER A C 1
ATOM 740 O O . SER A 1 90 ? -8.926 22.389 -5.230 1.00 87.06 90 SER A O 1
ATOM 742 N N . HIS A 1 91 ? -8.117 23.783 -6.809 1.00 83.88 91 HIS A N 1
ATOM 743 C CA . HIS A 1 91 ? -7.851 24.908 -5.922 1.00 83.88 91 HIS A CA 1
ATOM 744 C C . HIS A 1 91 ? -8.875 26.029 -6.076 1.00 83.88 91 HIS A C 1
ATOM 746 O O . HIS A 1 91 ? -9.138 26.555 -7.159 1.00 83.88 91 HIS A O 1
ATOM 752 N N . GLN A 1 92 ? -9.401 26.466 -4.934 1.00 88.12 92 GLN A N 1
ATOM 753 C CA . GLN A 1 92 ? -10.220 27.666 -4.824 1.00 88.12 92 GLN A CA 1
ATOM 754 C C . GLN A 1 92 ? -9.671 28.567 -3.720 1.00 88.12 92 GLN A C 1
ATOM 756 O O . GLN A 1 92 ? -9.212 28.101 -2.678 1.00 88.12 92 GLN A O 1
ATOM 761 N N . LYS A 1 93 ? -9.756 29.882 -3.924 1.00 87.69 93 LYS A N 1
ATOM 762 C CA . LYS A 1 93 ? -9.377 30.890 -2.931 1.00 87.69 93 LYS A CA 1
ATOM 763 C C . LYS A 1 93 ? -10.574 31.765 -2.589 1.00 87.69 93 LYS A C 1
ATOM 765 O O . LYS A 1 93 ? -11.354 32.159 -3.455 1.00 87.69 93 LYS A O 1
ATOM 770 N N . LYS A 1 94 ? -10.698 32.101 -1.307 1.00 88.44 94 LYS A N 1
ATOM 771 C CA . LYS A 1 94 ? -11.723 33.001 -0.776 1.00 88.44 94 LYS A CA 1
ATOM 772 C C . LYS A 1 94 ? -11.063 34.076 0.083 1.00 88.44 94 LYS A C 1
ATOM 774 O O . LYS A 1 94 ? -10.248 33.766 0.949 1.00 88.44 94 LYS A O 1
ATOM 779 N N . SER A 1 95 ? -11.410 35.341 -0.140 1.00 84.31 95 SER A N 1
ATOM 780 C CA . SER A 1 95 ? -11.086 36.426 0.795 1.00 84.31 95 SER A CA 1
ATOM 781 C C . SER A 1 95 ? -12.217 36.590 1.816 1.00 84.31 95 SER A C 1
ATOM 783 O O . SER A 1 95 ? -13.339 36.155 1.565 1.00 84.31 95 SER A O 1
ATOM 785 N N . LYS A 1 96 ? -11.944 37.212 2.973 1.00 81.38 96 LYS A N 1
ATOM 786 C CA . LYS A 1 96 ? -12.866 37.268 4.132 1.00 81.38 96 LYS A CA 1
ATOM 787 C C . LYS A 1 96 ? -14.323 37.649 3.802 1.00 81.38 96 LYS A C 1
ATOM 789 O O . LYS A 1 96 ? -15.214 37.237 4.533 1.00 81.38 96 LYS A O 1
ATOM 794 N N . LEU A 1 97 ? -14.563 38.405 2.728 1.00 80.75 97 LEU A N 1
ATOM 795 C CA . LEU A 1 97 ? -15.876 38.952 2.360 1.00 80.75 97 LEU A CA 1
ATOM 796 C C . LEU A 1 97 ? -16.362 38.554 0.952 1.00 80.75 97 LEU A C 1
ATOM 798 O O . LEU A 1 97 ? -17.396 39.046 0.517 1.00 80.75 97 LEU A O 1
ATOM 802 N N . GLN A 1 98 ? -15.640 37.703 0.216 1.00 82.56 98 GLN A N 1
ATOM 803 C CA . GLN A 1 98 ? -16.019 37.313 -1.153 1.00 82.56 98 GLN A CA 1
ATOM 804 C C . GLN A 1 98 ? -16.433 35.843 -1.237 1.00 82.56 98 GLN A C 1
ATOM 806 O O . GLN A 1 98 ? -16.206 35.078 -0.306 1.00 82.56 98 GLN A O 1
ATOM 811 N N . SER A 1 99 ? -17.048 35.441 -2.350 1.00 86.44 99 SER A N 1
ATOM 812 C CA . SER A 1 99 ? -17.276 34.034 -2.694 1.00 86.44 99 SER A CA 1
ATOM 813 C C . SER A 1 99 ? -15.965 33.320 -3.051 1.00 86.44 99 SER A C 1
ATOM 815 O O . SER A 1 99 ? -14.950 33.961 -3.335 1.00 86.44 99 SER A O 1
ATOM 817 N N . TRP A 1 100 ? -15.985 31.984 -3.016 1.00 87.06 100 TRP A N 1
ATOM 818 C CA . TRP A 1 100 ? -14.899 31.164 -3.555 1.00 87.06 100 TRP A CA 1
ATOM 819 C C . TRP A 1 100 ? -14.710 31.461 -5.044 1.00 87.06 100 TRP A C 1
ATOM 821 O O . TRP A 1 100 ? -15.686 31.555 -5.789 1.00 87.06 100 TRP A O 1
ATOM 831 N N . LYS A 1 101 ? -13.457 31.624 -5.465 1.00 85.19 101 LYS A N 1
ATOM 832 C CA . LYS A 1 101 ? -13.064 31.812 -6.863 1.00 85.19 101 LYS A CA 1
ATOM 833 C C . LYS A 1 101 ? -11.940 30.839 -7.202 1.00 85.19 101 LYS A C 1
ATOM 835 O O . LYS A 1 101 ? -11.170 30.472 -6.312 1.00 85.19 101 LYS A O 1
ATOM 840 N N . ALA A 1 102 ? -11.844 30.447 -8.471 1.00 80.12 102 ALA A N 1
ATOM 841 C CA . ALA A 1 102 ? -10.708 29.682 -8.975 1.00 80.12 102 ALA A CA 1
ATOM 842 C C . ALA A 1 102 ? -9.387 30.403 -8.646 1.00 80.12 102 ALA A C 1
ATOM 844 O O . ALA A 1 102 ? -9.309 31.637 -8.670 1.00 80.12 102 ALA A O 1
ATOM 845 N N . PHE A 1 103 ? -8.372 29.625 -8.282 1.00 80.50 103 PHE A N 1
ATOM 846 C CA . PHE A 1 103 ? -7.028 30.090 -7.955 1.00 80.50 103 PHE A CA 1
ATOM 847 C C . PHE A 1 103 ? -6.041 29.356 -8.854 1.00 80.50 103 PHE A C 1
ATOM 849 O O . PHE A 1 103 ? -6.184 28.154 -9.005 1.00 80.50 103 PHE A O 1
ATOM 856 N N . GLU A 1 104 ? -5.077 30.055 -9.454 1.00 78.88 104 GLU A N 1
ATOM 857 C CA . GLU A 1 104 ? -4.115 29.416 -10.358 1.00 78.88 104 GLU A CA 1
ATOM 858 C C . GLU A 1 104 ? -2.912 28.833 -9.585 1.00 78.88 104 GLU A C 1
ATOM 860 O O . GLU A 1 104 ? -2.345 29.546 -8.748 1.00 78.88 104 GLU A O 1
ATOM 865 N N . PRO A 1 105 ? -2.497 27.582 -9.871 1.00 75.25 105 PRO A N 1
ATOM 866 C CA . PRO A 1 105 ? -3.109 26.660 -10.832 1.00 75.25 105 PRO A CA 1
ATOM 867 C C . PRO A 1 105 ? -4.445 26.092 -10.324 1.00 75.25 105 PRO A C 1
ATOM 869 O O . PRO A 1 105 ? -4.544 25.621 -9.194 1.00 75.25 105 PRO A O 1
ATOM 872 N N . GLU A 1 106 ? -5.479 26.117 -11.169 1.00 81.81 106 GLU A N 1
ATOM 873 C CA . GLU A 1 106 ? -6.816 25.619 -10.786 1.00 81.81 106 GLU A CA 1
ATOM 874 C C . GLU A 1 106 ? -6.824 24.111 -10.512 1.00 81.81 106 GLU A C 1
ATOM 876 O O . GLU A 1 106 ? -7.585 23.646 -9.665 1.00 81.81 106 GLU A O 1
ATOM 881 N N . LEU A 1 107 ? -5.970 23.365 -11.217 1.00 85.62 107 LEU A N 1
ATOM 882 C CA . LEU A 1 107 ? -5.747 21.933 -11.056 1.00 85.62 107 LEU A CA 1
ATOM 883 C C . LEU A 1 107 ? -4.249 21.670 -10.939 1.00 85.62 107 LEU A C 1
ATOM 885 O O . LEU A 1 107 ? -3.487 22.155 -11.779 1.00 85.62 107 LEU A O 1
ATOM 889 N N . SER A 1 108 ? -3.831 20.884 -9.949 1.00 87.38 108 SER A N 1
ATOM 890 C CA . SER A 1 108 ? -2.416 20.556 -9.771 1.00 87.38 108 SER A CA 1
ATOM 891 C C . SER A 1 108 ? -2.137 19.168 -9.205 1.00 87.38 108 SER A C 1
ATOM 893 O O . SER A 1 108 ? -3.057 18.441 -8.821 1.00 87.38 108 SER A O 1
ATOM 895 N N . ASP A 1 109 ? -0.844 18.845 -9.138 1.00 84.25 109 ASP A N 1
ATOM 896 C CA . ASP A 1 109 ? -0.278 17.785 -8.299 1.00 84.25 109 ASP A CA 1
ATOM 897 C C . ASP A 1 109 ? -0.458 18.071 -6.792 1.00 84.25 109 ASP A C 1
ATOM 899 O O . ASP A 1 109 ? -0.987 19.116 -6.391 1.00 84.25 109 ASP A O 1
ATOM 903 N N . GLU A 1 110 ? 0.002 17.149 -5.941 1.00 82.12 110 GLU A N 1
ATOM 904 C CA . GLU A 1 110 ? -0.120 17.245 -4.481 1.00 82.12 110 GLU A CA 1
ATOM 905 C C . GLU A 1 110 ? 0.673 18.405 -3.869 1.00 82.12 110 GLU A C 1
ATOM 907 O O . GLU A 1 110 ? 0.441 18.786 -2.719 1.00 82.12 110 GLU A O 1
ATOM 912 N N . LYS A 1 111 ? 1.629 18.964 -4.617 1.00 82.69 111 LYS A N 1
ATOM 913 C CA . LYS A 1 111 ? 2.492 20.058 -4.164 1.00 82.69 111 LYS A CA 1
ATOM 914 C C . LYS A 1 111 ? 1.975 21.426 -4.590 1.00 82.69 111 LYS A C 1
ATOM 916 O O . LYS A 1 111 ? 2.508 22.431 -4.119 1.00 82.69 111 LYS A O 1
ATOM 921 N N . GLY A 1 112 ? 0.962 21.486 -5.454 1.00 80.44 112 GLY A N 1
ATOM 922 C CA . GLY A 1 112 ? 0.487 22.748 -6.013 1.00 80.44 112 GLY A CA 1
ATOM 923 C C . GLY A 1 112 ? 1.419 23.328 -7.077 1.00 80.44 112 GLY A C 1
ATOM 924 O O . GLY A 1 112 ? 1.347 24.529 -7.333 1.00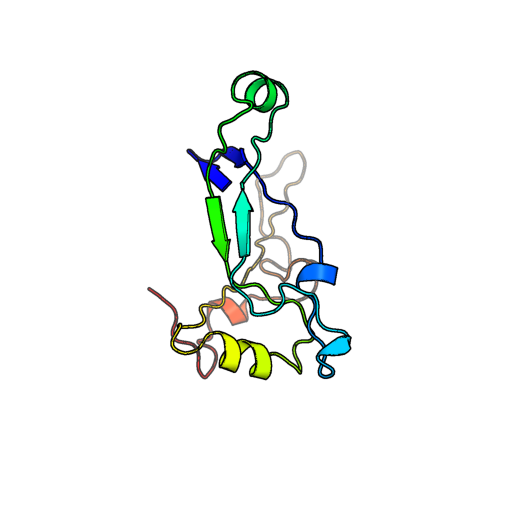 80.44 112 GLY A O 1
ATOM 925 N N . ILE A 1 113 ? 2.335 22.525 -7.633 1.00 79.00 113 ILE A N 1
ATOM 926 C CA . ILE A 1 113 ? 3.425 23.011 -8.491 1.00 79.00 113 ILE A CA 1
ATOM 927 C C . ILE A 1 113 ? 3.099 22.772 -9.961 1.00 79.00 113 ILE A C 1
ATOM 929 O O . ILE A 1 113 ? 3.145 23.707 -10.761 1.00 79.00 113 ILE A O 1
ATOM 933 N N . GLU A 1 114 ? 2.778 21.534 -10.331 1.00 80.00 114 GLU A N 1
ATOM 934 C CA . GLU A 1 114 ? 2.489 21.193 -11.724 1.00 80.00 114 GLU A CA 1
ATOM 935 C C . GLU A 1 114 ? 1.040 21.527 -12.077 1.00 80.00 114 GLU A C 1
ATOM 937 O O . GLU A 1 114 ? 0.125 21.173 -11.341 1.00 80.00 114 GLU A O 1
ATOM 942 N N . ASN A 1 115 ? 0.812 22.202 -13.207 1.00 82.94 115 ASN A N 1
ATOM 943 C CA . ASN A 1 115 ? -0.537 22.457 -13.706 1.00 82.94 115 ASN A CA 1
ATOM 944 C C . ASN A 1 115 ? -1.051 21.220 -14.451 1.00 82.94 115 ASN A C 1
ATOM 946 O O . ASN A 1 115 ? 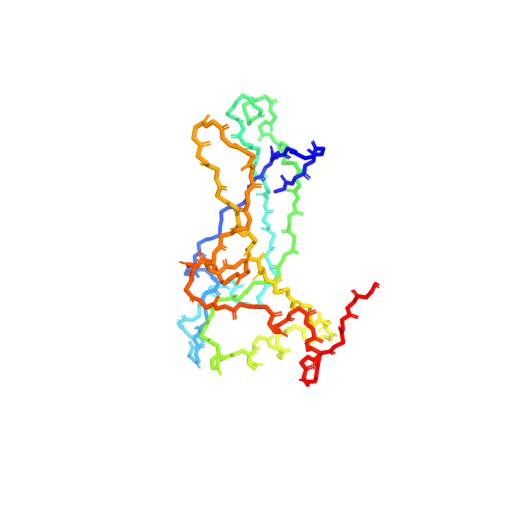-0.501 20.833 -15.479 1.00 82.94 115 ASN A O 1
ATOM 950 N N . MET A 1 116 ? -2.128 20.629 -13.939 1.00 81.31 116 MET A N 1
ATOM 951 C CA . MET A 1 116 ? -2.652 19.341 -14.401 1.00 81.31 116 MET A CA 1
ATOM 952 C C . MET A 1 116 ? -3.907 19.477 -15.275 1.00 81.31 116 MET A C 1
ATOM 954 O O . MET A 1 116 ? -4.586 18.480 -15.526 1.00 81.31 116 MET A O 1
ATOM 958 N N . LYS A 1 117 ? -4.237 20.688 -15.757 1.00 79.19 117 LYS A N 1
ATOM 959 C CA . LYS A 1 117 ? -5.425 20.934 -16.600 1.00 79.19 117 LYS A CA 1
ATOM 960 C C . LYS A 1 117 ? -5.491 19.985 -17.805 1.00 79.19 117 LYS A C 1
ATOM 962 O O . LYS A 1 117 ? -6.526 19.359 -18.028 1.00 79.19 117 LYS A O 1
ATOM 967 N N . ASP A 1 118 ? -4.378 19.783 -18.503 1.00 73.69 118 ASP A N 1
ATOM 968 C CA . ASP A 1 118 ? -4.334 18.964 -19.723 1.00 73.69 118 ASP A CA 1
ATOM 969 C C . ASP A 1 118 ? -4.489 17.455 -19.455 1.00 73.69 118 ASP A C 1
ATOM 971 O O . ASP A 1 118 ? -4.975 16.711 -20.313 1.00 73.69 118 ASP A O 1
ATOM 975 N N . MET A 1 119 ? -4.167 16.991 -18.240 1.00 69.81 119 MET A N 1
ATOM 976 C CA . MET A 1 119 ? -4.333 15.584 -17.850 1.00 69.81 119 MET A CA 1
ATOM 977 C C . MET A 1 119 ? -5.798 15.166 -17.678 1.00 69.81 119 MET A C 1
ATOM 979 O O . MET A 1 119 ? -6.102 13.976 -17.725 1.00 69.81 119 MET A O 1
ATOM 983 N N . THR A 1 120 ? -6.715 16.124 -17.509 1.00 64.00 120 THR A N 1
ATOM 984 C CA . THR A 1 120 ? -8.160 15.839 -17.455 1.00 64.00 120 THR A CA 1
ATOM 985 C C . THR A 1 120 ? -8.784 15.594 -18.829 1.00 64.00 120 THR A C 1
ATOM 987 O O . THR A 1 120 ? -9.895 15.076 -18.909 1.00 64.00 120 THR A O 1
ATOM 990 N N . ILE A 1 121 ? -8.077 15.950 -19.908 1.00 60.59 121 ILE A N 1
ATOM 991 C CA . ILE A 1 121 ? -8.605 15.951 -21.279 1.00 60.59 121 ILE A CA 1
ATOM 992 C C . ILE A 1 121 ? -7.909 14.889 -22.141 1.00 60.59 121 ILE A C 1
ATOM 994 O O . ILE A 1 121 ? -8.524 14.324 -23.045 1.00 60.59 121 ILE A O 1
ATOM 998 N N . MET A 1 122 ? -6.634 14.588 -21.876 1.00 58.25 122 MET A N 1
ATOM 999 C CA . MET A 1 122 ? -5.876 13.637 -22.686 1.00 58.25 122 MET A CA 1
ATOM 1000 C C . MET A 1 122 ? -6.017 12.200 -22.193 1.00 58.25 122 MET A C 1
ATOM 1002 O O . MET A 1 122 ? -5.579 11.860 -21.096 1.00 58.25 122 MET A O 1
ATOM 1006 N N . GLN A 1 123 ? -6.526 11.329 -23.068 1.00 59.78 123 GLN A N 1
ATOM 1007 C CA . GLN A 1 123 ? -6.370 9.890 -22.910 1.00 59.78 123 GLN A CA 1
ATOM 1008 C C . GLN A 1 123 ? -4.891 9.540 -23.120 1.00 59.78 123 GLN A C 1
ATOM 1010 O O . GLN A 1 123 ? -4.393 9.555 -24.247 1.00 59.78 123 GLN A O 1
ATOM 1015 N N . LEU A 1 124 ? -4.164 9.272 -22.033 1.00 60.19 124 LEU A N 1
ATOM 1016 C CA . LEU A 1 124 ? -2.751 8.904 -22.123 1.00 60.19 124 LEU A CA 1
ATOM 1017 C C . LEU A 1 124 ? -2.594 7.604 -22.928 1.00 60.19 124 LEU A C 1
ATOM 1019 O O . LEU A 1 124 ? -3.327 6.635 -22.723 1.00 60.19 124 LEU A O 1
ATOM 1023 N N . TYR A 1 125 ? -1.628 7.572 -23.849 1.00 53.38 125 TYR A N 1
ATOM 1024 C CA . TYR A 1 125 ? -1.370 6.401 -24.689 1.00 53.38 125 TYR A CA 1
ATOM 1025 C C . TYR A 1 125 ? -1.159 5.145 -23.825 1.00 53.38 125 TYR A C 1
ATOM 1027 O O . TYR A 1 125 ? -0.308 5.126 -22.935 1.00 53.38 125 TYR A O 1
ATOM 1035 N N . GLY A 1 126 ? -1.952 4.100 -24.081 1.00 60.00 126 GLY A N 1
ATOM 1036 C CA . GLY A 1 126 ? -1.929 2.846 -23.319 1.00 60.00 126 GLY A CA 1
ATOM 1037 C C . GLY A 1 126 ? -2.836 2.803 -22.080 1.00 60.00 126 GLY A C 1
ATOM 1038 O O . GLY A 1 126 ? -2.832 1.788 -21.386 1.00 60.00 126 GLY A O 1
ATOM 1039 N N . TRP A 1 127 ? -3.624 3.850 -21.807 1.00 59.75 127 TRP A N 1
ATOM 1040 C CA . TRP A 1 127 ? -4.603 3.875 -20.717 1.00 59.75 127 TRP A CA 1
ATOM 1041 C C . TRP A 1 127 ? -6.032 3.667 -21.225 1.00 59.75 127 TRP A C 1
ATOM 1043 O O . TRP A 1 127 ? -6.527 4.397 -22.086 1.00 59.75 127 TRP A O 1
ATOM 1053 N N . ASN A 1 128 ? -6.719 2.697 -20.623 1.00 65.75 128 ASN A N 1
ATOM 1054 C CA . ASN A 1 128 ? -8.162 2.526 -20.753 1.00 65.75 128 ASN A CA 1
ATOM 1055 C C . ASN A 1 128 ? -8.806 3.076 -19.480 1.00 65.75 128 ASN A C 1
ATOM 1057 O O . ASN A 1 128 ? -8.646 2.496 -18.405 1.00 65.75 128 ASN A O 1
ATOM 1061 N N . TYR A 1 129 ? -9.486 4.217 -19.588 1.00 64.00 129 TYR A N 1
ATOM 1062 C CA . TYR A 1 129 ? -10.194 4.808 -18.457 1.00 64.00 129 TYR A CA 1
ATOM 1063 C C . TYR A 1 129 ? -11.371 3.897 -18.118 1.00 64.00 129 TYR A C 1
ATOM 1065 O O . TYR A 1 129 ? -12.159 3.533 -18.990 1.00 64.00 129 TYR A O 1
ATOM 1073 N N . LEU A 1 130 ? -11.449 3.485 -16.856 1.00 57.53 130 LEU A N 1
ATOM 1074 C CA . LEU A 1 130 ? -12.578 2.716 -16.355 1.00 57.53 130 LEU A CA 1
ATOM 1075 C C . LEU A 1 130 ? -13.758 3.682 -16.219 1.00 57.53 130 LEU A C 1
ATOM 1077 O O . LEU A 1 130 ? -13.706 4.579 -15.378 1.00 57.53 130 LEU A O 1
ATOM 1081 N N . VAL A 1 131 ? -14.759 3.520 -17.086 1.00 49.72 131 VAL A N 1
ATOM 1082 C CA . VAL A 1 131 ? -16.062 4.201 -17.002 1.00 49.72 131 VAL A CA 1
ATOM 1083 C C . VAL A 1 131 ? -16.968 3.437 -16.048 1.00 49.72 131 VAL A C 1
ATOM 1085 O O . VAL A 1 131 ? -16.973 2.186 -16.132 1.00 49.72 131 VAL A O 1
#

Sequence (131 aa):
MMANNKLVGFGKIPVEEVFFSGNDAFCGIWCGKIRTIPIKWLNITDQNNRKEEFPAVLHVRMWFGRQSDIWAWKQCIQPAEMKAYLEIFSHQKKSKLQSWKAFEPELSDEKGIENMKDMTIMQLYGWNYLV

InterPro domains:
  IPR012561 Ferlin B-domain [PF08150] (1-65)
  IPR012561 Ferlin B-domain [SM01201] (1-66)